Protein AF-A0A183I8D2-F1 (afdb_monomer)

Structure (mmCIF, N/CA/C/O backbone):
data_AF-A0A183I8D2-F1
#
_entry.id   AF-A0A183I8D2-F1
#
loop_
_atom_site.group_PDB
_atom_site.id
_atom_site.type_symbol
_atom_site.label_atom_id
_atom_site.label_alt_id
_atom_site.label_comp_id
_atom_site.label_asym_id
_atom_site.label_entity_id
_atom_site.label_seq_id
_atom_site.pdbx_PDB_ins_code
_atom_site.Cartn_x
_atom_site.Cartn_y
_atom_site.Cartn_z
_atom_site.occupancy
_atom_site.B_iso_or_equiv
_atom_site.auth_seq_id
_atom_site.auth_comp_id
_atom_site.auth_asym_id
_atom_site.auth_atom_id
_atom_site.pdbx_PDB_model_num
ATOM 1 N N . MET A 1 1 ? -4.693 17.001 -2.905 1.00 53.22 1 MET A N 1
ATOM 2 C CA . MET A 1 1 ? -6.084 17.507 -2.674 1.00 53.22 1 MET A CA 1
ATOM 3 C C . MET A 1 1 ? -7.129 16.380 -2.579 1.00 53.22 1 MET A C 1
ATOM 5 O O . MET A 1 1 ? -8.104 16.538 -1.856 1.00 53.22 1 MET A O 1
ATOM 9 N N . ILE A 1 2 ? -6.926 15.235 -3.248 1.00 56.00 2 ILE A N 1
ATOM 10 C CA . ILE A 1 2 ? -7.875 14.101 -3.302 1.00 56.00 2 ILE A CA 1
ATOM 11 C C . ILE A 1 2 ? -7.844 13.252 -2.015 1.00 56.00 2 ILE A C 1
ATOM 13 O O . ILE A 1 2 ? -8.888 13.008 -1.415 1.00 56.00 2 ILE A O 1
ATOM 17 N N . PHE A 1 3 ? -6.655 12.901 -1.514 1.00 51.91 3 PHE A N 1
ATOM 18 C CA . PHE A 1 3 ? -6.493 12.122 -0.278 1.00 51.91 3 PHE A CA 1
ATOM 19 C C . PHE A 1 3 ? -7.079 12.828 0.962 1.00 51.91 3 PHE A C 1
ATOM 21 O O . PHE A 1 3 ? -7.786 12.230 1.773 1.00 51.91 3 PHE A O 1
ATOM 28 N N . GLY A 1 4 ? -6.876 14.146 1.062 1.00 55.81 4 GLY A N 1
ATOM 29 C CA . GLY A 1 4 ? -7.450 14.965 2.134 1.00 55.81 4 GLY A CA 1
ATOM 30 C C . GLY A 1 4 ? -8.984 15.011 2.134 1.00 55.81 4 GLY A C 1
ATOM 31 O O . GLY A 1 4 ? -9.581 15.163 3.199 1.00 55.81 4 GLY A O 1
ATOM 32 N N . ASN A 1 5 ? -9.631 14.844 0.976 1.00 56.00 5 ASN A N 1
ATOM 33 C CA . ASN A 1 5 ? -11.090 14.767 0.883 1.00 56.00 5 ASN A CA 1
ATOM 34 C C . ASN A 1 5 ? -11.624 13.378 1.262 1.00 56.00 5 ASN A C 1
ATOM 36 O O . ASN A 1 5 ? -12.674 13.304 1.895 1.00 56.00 5 ASN A O 1
ATOM 40 N N . LEU A 1 6 ? -10.885 12.299 0.977 1.00 57.56 6 LEU A N 1
ATOM 41 C CA . LEU A 1 6 ? -11.252 10.947 1.416 1.00 57.56 6 LEU A CA 1
ATOM 42 C C . LEU A 1 6 ? -11.212 10.816 2.946 1.00 57.56 6 LEU A C 1
ATOM 44 O O . LEU A 1 6 ? -12.122 10.264 3.561 1.00 57.56 6 LEU A O 1
ATOM 48 N N . LEU A 1 7 ? -10.188 11.398 3.578 1.00 55.31 7 LEU A N 1
ATOM 49 C CA . LEU A 1 7 ? -10.059 11.416 5.038 1.00 55.31 7 LEU A CA 1
ATOM 50 C C . LEU A 1 7 ? -11.196 12.190 5.724 1.00 55.31 7 LEU A C 1
ATOM 52 O O . LEU A 1 7 ? -11.638 11.796 6.802 1.00 55.31 7 LEU A O 1
ATOM 56 N N . LYS A 1 8 ? -11.706 13.261 5.099 1.00 57.53 8 LYS A N 1
ATOM 57 C CA . LYS A 1 8 ? -12.863 14.026 5.601 1.00 57.53 8 LYS A CA 1
ATOM 58 C C . LYS A 1 8 ? -14.169 13.226 5.594 1.00 57.53 8 LYS A C 1
ATOM 60 O O . LYS A 1 8 ? -15.070 13.567 6.349 1.00 57.53 8 LYS A O 1
ATOM 65 N N . GLN A 1 9 ? -14.280 12.189 4.763 1.00 59.53 9 GLN A N 1
ATOM 66 C CA . GLN A 1 9 ? -15.504 11.395 4.628 1.00 59.53 9 GLN A CA 1
ATOM 67 C C . GLN A 1 9 ? -15.693 10.385 5.776 1.00 5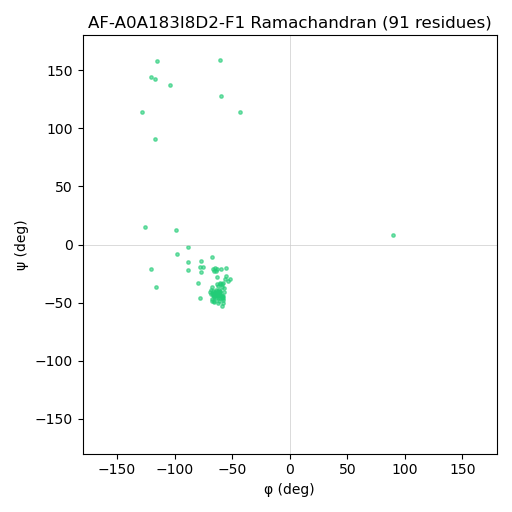9.53 9 GLN A C 1
ATOM 69 O O . GLN A 1 9 ? -16.815 9.949 6.015 1.00 59.53 9 GLN A O 1
ATOM 74 N N . PHE A 1 10 ? -14.619 10.057 6.509 1.00 53.25 10 PHE A N 1
ATOM 75 C CA . PHE A 1 10 ? -14.634 9.078 7.607 1.00 53.25 10 PHE A CA 1
ATOM 76 C C . PHE A 1 10 ? -14.203 9.637 8.968 1.00 53.25 10 PHE A C 1
ATOM 78 O O . PHE A 1 10 ? -14.563 9.055 9.988 1.00 53.25 10 PHE A O 1
ATOM 85 N N . PHE A 1 11 ? -13.462 10.751 9.005 1.00 57.94 11 PHE A N 1
ATOM 86 C CA . PHE A 1 11 ? -12.906 11.314 10.240 1.00 57.94 11 PHE A CA 1
ATOM 87 C C . PHE A 1 11 ? -13.245 12.803 10.383 1.00 57.94 11 PHE A C 1
ATOM 89 O O . PHE A 1 11 ? -12.784 13.656 9.614 1.00 57.94 11 PHE A O 1
ATOM 96 N N . PHE A 1 12 ? -14.051 13.114 11.402 1.00 57.97 12 PHE A N 1
ATOM 97 C CA . PHE A 1 12 ? -14.578 14.458 11.660 1.00 57.97 12 PHE A CA 1
ATOM 98 C C . PHE A 1 12 ? -13.534 15.394 12.295 1.00 57.97 12 PHE A C 1
ATOM 100 O O . PHE A 1 12 ? -13.614 16.610 12.113 1.00 57.97 12 PHE A O 1
ATOM 107 N N . LEU A 1 13 ? -12.509 14.856 12.967 1.00 68.25 13 LEU A N 1
ATOM 108 C CA . LEU A 1 13 ? -11.484 15.637 13.668 1.00 68.25 13 LEU A CA 1
ATOM 109 C C . LEU A 1 13 ? -10.154 15.676 12.899 1.00 68.25 13 LEU A C 1
ATOM 111 O O . LEU A 1 13 ? -9.673 14.677 12.370 1.00 68.25 13 LEU A O 1
ATOM 115 N N . GLU A 1 14 ? -9.526 16.852 12.845 1.00 73.50 14 GLU A N 1
ATOM 116 C CA . GLU A 1 14 ? -8.238 17.065 12.163 1.00 73.50 14 GLU A CA 1
ATOM 117 C C . GLU A 1 14 ? -7.098 16.225 12.737 1.00 73.50 14 GLU A C 1
ATOM 119 O O . GLU A 1 14 ? -6.246 15.726 11.997 1.00 73.50 14 GLU A O 1
ATOM 124 N N . GLN A 1 15 ? -7.134 16.007 14.047 1.00 76.88 15 GLN A N 1
ATOM 125 C CA . GLN A 1 15 ? -6.177 15.169 14.745 1.00 76.88 15 GLN A CA 1
ATOM 126 C C . GLN A 1 15 ? -6.260 13.706 14.286 1.00 76.88 15 GLN A C 1
ATOM 128 O O . GLN A 1 15 ? -5.238 13.126 13.931 1.00 76.88 15 GLN A O 1
ATOM 133 N N . GLU A 1 16 ? -7.464 13.139 14.174 1.00 73.31 16 GLU A N 1
ATOM 134 C CA . GLU A 1 16 ? -7.659 11.759 13.706 1.00 73.31 16 GLU A CA 1
ATOM 135 C C . GLU A 1 16 ? -7.199 11.577 12.254 1.00 73.31 16 GLU A C 1
ATOM 137 O O . GLU A 1 16 ? -6.559 10.579 11.917 1.00 73.31 16 GLU A O 1
ATOM 142 N N . ARG A 1 17 ? -7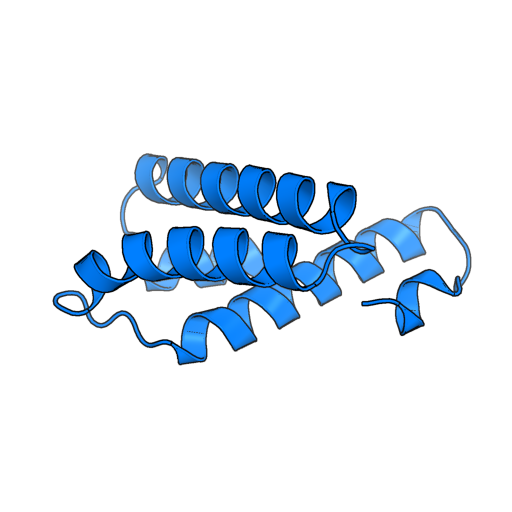.453 12.574 11.394 1.00 74.25 17 ARG A N 1
ATOM 143 C CA . ARG A 1 17 ? -6.950 12.574 10.010 1.00 74.25 17 ARG A CA 1
ATOM 144 C C . ARG A 1 17 ? -5.424 12.581 9.963 1.00 74.25 17 ARG A C 1
ATOM 146 O O . ARG A 1 17 ? -4.834 11.872 9.151 1.00 74.25 17 ARG A O 1
ATOM 153 N N . THR A 1 18 ? -4.791 13.364 10.833 1.00 82.44 18 THR A N 1
ATOM 154 C CA . THR A 1 18 ? -3.328 13.474 10.921 1.00 82.44 18 THR A CA 1
ATOM 155 C C . THR A 1 18 ? -2.708 12.179 11.440 1.00 82.44 18 THR A C 1
ATOM 157 O O . THR A 1 18 ? -1.718 11.694 10.891 1.00 82.44 18 THR A O 1
ATOM 160 N N . GLU A 1 19 ? -3.311 11.574 12.461 1.00 84.31 19 GLU A N 1
ATOM 161 C CA . GLU A 1 19 ? -2.897 10.277 12.997 1.00 84.31 19 GLU A CA 1
ATOM 162 C C . GLU A 1 19 ? -3.022 9.168 11.951 1.00 84.31 19 GLU A C 1
ATOM 164 O O . GLU A 1 19 ? -2.085 8.383 11.774 1.00 84.31 19 GLU A O 1
ATOM 169 N N . LEU A 1 20 ? -4.129 9.131 11.206 1.00 82.31 20 LEU A N 1
ATOM 170 C CA . LEU A 1 20 ? -4.331 8.154 10.142 1.00 82.31 20 LEU A CA 1
ATOM 171 C C . LEU A 1 20 ? -3.345 8.354 8.983 1.00 82.31 20 LEU A C 1
ATOM 173 O O . LEU A 1 20 ? -2.741 7.385 8.523 1.00 82.31 20 LEU A O 1
ATOM 177 N N . ALA A 1 21 ? -3.119 9.597 8.552 1.00 84.62 21 ALA A N 1
ATOM 178 C CA . ALA A 1 21 ? -2.133 9.912 7.520 1.00 84.62 21 ALA A CA 1
ATOM 179 C C . ALA A 1 21 ? -0.713 9.496 7.945 1.00 84.62 21 ALA A C 1
ATOM 181 O O . ALA A 1 21 ? 0.020 8.881 7.168 1.00 84.62 21 ALA A O 1
ATOM 182 N N . ASN A 1 22 ? -0.335 9.750 9.202 1.00 89.94 22 ASN A N 1
ATOM 183 C CA . ASN A 1 22 ? 0.943 9.301 9.753 1.00 89.94 22 ASN A CA 1
ATOM 184 C C . ASN A 1 22 ? 1.035 7.772 9.822 1.00 89.94 22 ASN A C 1
ATOM 186 O O . ASN A 1 22 ? 2.061 7.198 9.450 1.00 89.94 22 ASN A O 1
ATOM 190 N N . ALA A 1 23 ? -0.034 7.097 10.250 1.00 90.50 23 ALA A N 1
ATOM 191 C CA . ALA A 1 23 ? -0.087 5.641 10.294 1.00 90.50 23 ALA A CA 1
ATOM 192 C C . ALA A 1 23 ? 0.061 5.021 8.897 1.00 90.50 23 ALA A C 1
ATOM 194 O O . ALA A 1 23 ? 0.782 4.030 8.755 1.00 90.50 23 ALA A O 1
ATOM 195 N N . LEU A 1 24 ? -0.579 5.611 7.883 1.00 91.06 24 LEU A N 1
ATOM 196 C CA . LEU A 1 24 ? -0.463 5.201 6.485 1.00 91.06 24 LEU A CA 1
ATOM 197 C C . LEU A 1 24 ? 0.955 5.435 5.951 1.00 91.06 24 LEU A C 1
ATOM 199 O O . LEU A 1 24 ? 1.544 4.532 5.366 1.00 91.06 24 LEU A O 1
ATOM 203 N N . ARG A 1 25 ? 1.552 6.600 6.226 1.00 91.50 25 ARG A N 1
ATOM 204 C CA . ARG A 1 25 ? 2.937 6.907 5.834 1.00 91.50 25 ARG A CA 1
ATOM 205 C C . ARG A 1 25 ? 3.935 5.908 6.418 1.00 91.50 25 ARG A C 1
ATOM 207 O O . ARG A 1 25 ? 4.834 5.456 5.714 1.00 91.50 25 ARG A O 1
ATOM 214 N N . ILE A 1 26 ? 3.801 5.578 7.703 1.00 94.94 26 ILE A N 1
ATOM 215 C CA . ILE A 1 26 ? 4.658 4.586 8.369 1.00 94.94 26 ILE A CA 1
ATOM 216 C C . ILE A 1 26 ? 4.465 3.206 7.734 1.00 94.94 26 ILE A C 1
ATOM 218 O O . ILE A 1 26 ? 5.445 2.512 7.477 1.00 94.94 26 ILE A O 1
ATOM 222 N N . TYR A 1 27 ? 3.219 2.820 7.457 1.00 95.00 27 TYR A N 1
ATOM 223 C CA . TYR A 1 27 ? 2.909 1.562 6.783 1.00 95.00 27 TYR A CA 1
ATOM 224 C C . TYR A 1 27 ? 3.572 1.464 5.405 1.00 95.00 27 TYR A C 1
ATOM 226 O O . TYR A 1 27 ? 4.324 0.521 5.177 1.00 95.00 27 TYR A O 1
ATOM 234 N N . LEU A 1 28 ? 3.373 2.463 4.540 1.00 94.31 28 LEU A N 1
ATOM 235 C CA . LEU A 1 28 ? 3.942 2.482 3.190 1.00 94.31 28 LEU A CA 1
ATOM 236 C C . LEU A 1 28 ? 5.472 2.403 3.221 1.00 94.31 28 LEU A C 1
ATOM 238 O O . LEU A 1 28 ? 6.054 1.590 2.513 1.00 94.31 28 LEU A O 1
ATOM 242 N N . LYS A 1 29 ? 6.132 3.162 4.107 1.00 94.75 29 LYS A N 1
ATOM 243 C CA . LYS A 1 29 ? 7.592 3.073 4.293 1.00 94.75 29 LYS A CA 1
ATOM 244 C C . LYS A 1 29 ? 8.048 1.670 4.693 1.00 94.75 29 LYS A C 1
ATOM 246 O O . LYS A 1 29 ? 9.038 1.173 4.167 1.00 94.75 29 LYS A O 1
ATOM 251 N N . ASN A 1 30 ? 7.337 1.035 5.622 1.00 95.56 30 ASN A N 1
ATOM 252 C CA . ASN A 1 30 ? 7.685 -0.306 6.084 1.00 95.56 30 ASN A CA 1
ATOM 253 C C . ASN A 1 30 ? 7.492 -1.363 4.991 1.00 95.56 30 ASN A C 1
ATOM 255 O O . ASN A 1 30 ? 8.298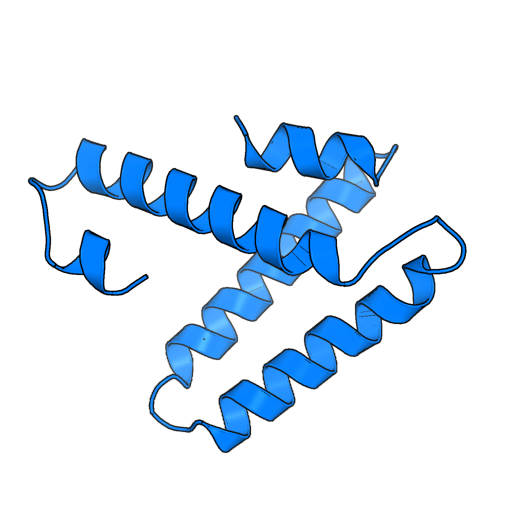 -2.283 4.918 1.00 95.56 30 ASN A O 1
ATOM 259 N N . VAL A 1 31 ? 6.455 -1.233 4.157 1.00 95.62 31 VAL A N 1
ATOM 260 C CA . VAL A 1 31 ? 6.227 -2.125 3.010 1.00 95.62 31 VAL A CA 1
ATOM 261 C C . VAL A 1 31 ? 7.310 -1.937 1.953 1.00 95.62 31 VAL A C 1
ATOM 263 O O . VAL A 1 31 ? 7.919 -2.920 1.547 1.00 95.62 31 VAL A O 1
ATOM 266 N N 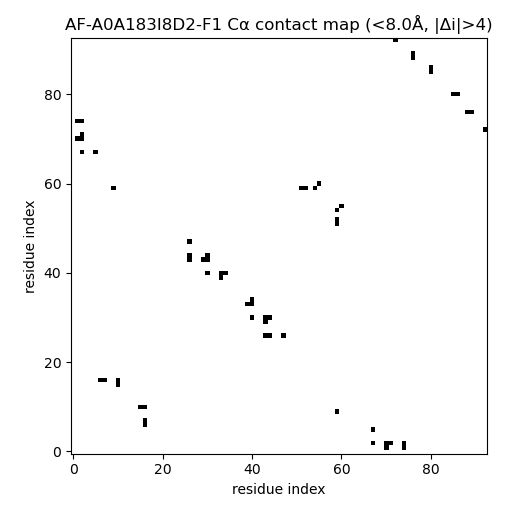. VAL A 1 32 ? 7.608 -0.691 1.565 1.00 93.50 32 VAL A N 1
ATOM 267 C CA . VAL A 1 32 ? 8.639 -0.379 0.559 1.00 93.50 32 VAL A CA 1
ATOM 268 C C . VAL A 1 32 ? 10.006 -0.939 0.965 1.00 93.50 32 VAL A C 1
ATOM 270 O O . VAL A 1 32 ? 10.698 -1.540 0.149 1.00 93.50 32 VAL A O 1
ATOM 273 N N . ASN A 1 33 ? 10.366 -0.834 2.247 1.00 95.25 33 ASN A N 1
ATOM 274 C CA . ASN A 1 33 ? 11.621 -1.379 2.771 1.00 95.25 33 ASN A CA 1
ATOM 275 C C . ASN A 1 33 ? 11.691 -2.916 2.769 1.00 95.25 33 ASN A C 1
ATOM 277 O O . ASN A 1 33 ? 12.755 -3.465 3.037 1.00 95.25 33 ASN A O 1
ATOM 281 N N . GLN A 1 34 ? 10.574 -3.604 2.525 1.00 95.44 34 GLN A N 1
ATOM 282 C CA . GLN A 1 34 ? 10.452 -5.058 2.624 1.00 95.44 34 GLN A CA 1
ATOM 283 C C . GLN A 1 34 ? 9.901 -5.694 1.340 1.00 95.44 34 GLN A C 1
ATOM 285 O O . GLN A 1 34 ? 9.511 -6.854 1.372 1.00 95.44 34 GLN A 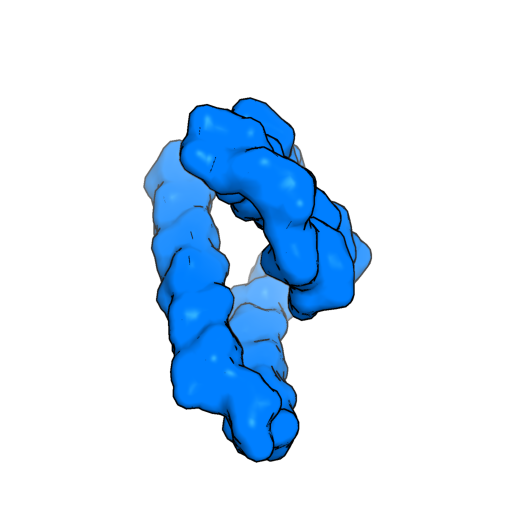O 1
ATOM 290 N N . LEU A 1 35 ? 9.881 -4.982 0.204 1.00 93.19 35 LEU A N 1
ATOM 291 C CA . LEU A 1 35 ? 9.277 -5.465 -1.053 1.00 93.19 35 LEU A CA 1
ATOM 292 C C . LEU A 1 35 ? 9.829 -6.814 -1.542 1.00 93.19 35 LEU A C 1
ATOM 294 O O . LEU A 1 35 ? 9.117 -7.556 -2.210 1.00 93.19 35 LEU A O 1
ATOM 298 N N . ALA A 1 36 ? 11.076 -7.144 -1.196 1.00 94.88 36 ALA A N 1
ATOM 299 C CA . ALA A 1 36 ? 11.700 -8.419 -1.544 1.00 94.88 36 ALA A CA 1
ATOM 300 C C . ALA A 1 36 ? 11.233 -9.605 -0.671 1.00 94.88 36 ALA A C 1
ATOM 302 O O . ALA A 1 36 ? 11.477 -10.755 -1.029 1.00 94.88 36 ALA A O 1
ATOM 303 N N . ASP A 1 37 ? 10.567 -9.350 0.459 1.00 95.81 37 ASP A N 1
ATOM 304 C CA . ASP A 1 37 ? 10.046 -10.363 1.379 1.00 95.81 37 ASP A CA 1
ATOM 305 C C . ASP A 1 37 ? 8.514 -10.274 1.462 1.00 95.81 37 ASP A C 1
ATOM 307 O O . ASP A 1 37 ? 7.932 -9.577 2.302 1.00 95.81 37 ASP A O 1
ATOM 311 N N . GLY A 1 38 ? 7.852 -11.037 0.590 1.00 94.56 38 GLY A N 1
ATOM 312 C CA . GLY A 1 38 ? 6.392 -11.093 0.521 1.00 94.56 38 GLY A CA 1
ATOM 313 C C . GLY A 1 38 ? 5.722 -11.530 1.831 1.00 94.56 38 GLY A C 1
ATOM 314 O O . GLY A 1 38 ? 4.657 -11.013 2.168 1.00 94.56 38 GLY A O 1
ATOM 315 N N . ALA A 1 39 ? 6.350 -12.413 2.617 1.00 96.44 39 ALA A N 1
ATOM 316 C CA . ALA A 1 39 ? 5.792 -12.862 3.894 1.00 96.44 39 ALA A CA 1
ATOM 317 C C . ALA A 1 39 ? 5.813 -11.731 4.934 1.00 96.44 39 ALA A C 1
ATOM 319 O O . ALA A 1 39 ? 4.840 -11.516 5.667 1.00 96.44 39 ALA A O 1
ATOM 320 N N . THR A 1 40 ? 6.896 -10.951 4.966 1.00 95.69 40 THR A N 1
ATOM 321 C CA . THR A 1 40 ? 6.971 -9.761 5.817 1.00 95.69 40 THR A CA 1
ATOM 322 C C . THR A 1 40 ? 5.986 -8.683 5.368 1.00 95.69 40 THR A C 1
ATOM 324 O O . THR A 1 40 ? 5.298 -8.113 6.223 1.00 95.69 40 THR A O 1
ATOM 327 N N . VAL A 1 41 ? 5.846 -8.437 4.060 1.00 96.00 41 VAL A N 1
ATOM 328 C CA . VAL A 1 41 ? 4.848 -7.497 3.514 1.00 96.00 41 VAL A CA 1
ATOM 329 C C . VAL A 1 41 ? 3.431 -7.901 3.917 1.00 96.00 41 VAL A C 1
ATOM 331 O O . VAL A 1 41 ? 2.675 -7.060 4.415 1.00 96.00 41 VAL A O 1
ATOM 334 N N . GLN A 1 42 ? 3.079 -9.183 3.788 1.00 96.19 42 GLN A N 1
ATOM 335 C CA . GLN A 1 42 ? 1.776 -9.697 4.207 1.00 96.19 42 GLN A CA 1
ATOM 336 C C . GLN A 1 42 ? 1.530 -9.436 5.699 1.00 96.19 42 GLN A C 1
ATOM 338 O O . GLN A 1 42 ? 0.523 -8.829 6.064 1.00 96.19 42 GLN A O 1
ATOM 343 N N . ARG A 1 43 ? 2.480 -9.795 6.568 1.00 97.00 43 ARG A N 1
ATOM 344 C CA . ARG A 1 43 ? 2.356 -9.600 8.023 1.00 97.00 43 ARG A CA 1
ATOM 345 C C . ARG A 1 43 ? 2.201 -8.125 8.414 1.00 97.00 43 ARG A C 1
ATOM 347 O O . ARG A 1 43 ? 1.437 -7.792 9.324 1.00 97.00 43 ARG A O 1
ATOM 354 N N . ILE A 1 44 ? 2.934 -7.224 7.755 1.00 96.69 44 ILE A N 1
ATOM 355 C CA . ILE A 1 44 ? 2.817 -5.772 7.972 1.00 96.69 44 ILE A CA 1
ATOM 356 C C . ILE A 1 44 ? 1.421 -5.284 7.556 1.00 96.69 44 ILE A C 1
ATOM 358 O O . ILE A 1 44 ? 0.801 -4.509 8.293 1.00 96.69 44 ILE A O 1
ATOM 362 N N . SER A 1 45 ? 0.915 -5.774 6.423 1.00 95.06 45 SER A N 1
ATOM 363 C CA . SER A 1 45 ? -0.403 -5.436 5.871 1.00 95.06 45 SER A CA 1
ATOM 364 C C . SER A 1 45 ? -1.546 -5.930 6.754 1.00 95.06 45 SER A C 1
ATOM 366 O O . SER A 1 45 ? -2.447 -5.158 7.083 1.00 95.06 45 SER A O 1
ATOM 368 N N . GLU A 1 46 ? -1.474 -7.168 7.245 1.00 95.31 46 GLU A N 1
ATOM 369 C CA . GLU A 1 46 ? -2.447 -7.733 8.186 1.00 95.31 46 GLU A CA 1
ATOM 370 C C . GLU A 1 46 ? -2.502 -6.926 9.487 1.00 95.31 46 GLU A C 1
ATOM 372 O O . GLU A 1 46 ? -3.580 -6.538 9.941 1.00 95.31 46 GLU A O 1
ATOM 377 N N . LYS A 1 47 ? -1.339 -6.583 10.059 1.00 94.56 47 LYS A N 1
ATOM 378 C CA . LYS A 1 47 ? -1.267 -5.740 11.262 1.00 94.56 47 LYS A CA 1
ATOM 379 C C . LYS A 1 47 ? -1.861 -4.350 11.018 1.00 94.56 47 LYS A C 1
ATOM 381 O O . LYS A 1 47 ? -2.524 -3.801 11.900 1.00 94.56 47 LYS A O 1
ATOM 386 N N . PHE A 1 48 ? -1.623 -3.762 9.845 1.00 93.00 48 PHE A N 1
ATOM 387 C CA . PHE A 1 48 ? -2.198 -2.471 9.475 1.00 93.00 48 PHE A CA 1
ATOM 388 C C . PHE A 1 48 ? -3.725 -2.552 9.344 1.00 93.00 48 PHE A C 1
ATOM 390 O O . PHE A 1 48 ? -4.431 -1.756 9.971 1.00 93.00 48 PHE A O 1
ATOM 397 N N . GLY A 1 49 ? -4.231 -3.542 8.606 1.00 91.31 49 GLY A N 1
ATOM 398 C CA . GLY A 1 49 ? -5.659 -3.775 8.394 1.00 91.31 49 GLY A CA 1
ATOM 399 C C . GLY A 1 49 ? -6.413 -4.098 9.686 1.00 91.31 49 GLY A C 1
ATOM 400 O O . GLY A 1 49 ? -7.479 -3.532 9.929 1.00 91.31 49 GLY A O 1
ATOM 401 N N . ALA A 1 50 ? -5.831 -4.908 10.577 1.00 91.62 50 ALA A N 1
ATOM 402 C CA . ALA A 1 50 ? -6.428 -5.262 11.867 1.00 91.62 50 ALA A CA 1
ATOM 403 C C . ALA A 1 50 ? -6.755 -4.027 12.726 1.00 91.62 50 ALA A C 1
ATOM 405 O O . ALA A 1 50 ? -7.817 -3.964 13.346 1.00 91.62 50 ALA A O 1
ATOM 406 N N . ARG A 1 51 ? -5.902 -2.992 12.702 1.00 88.00 51 ARG A N 1
ATOM 407 C CA . ARG A 1 51 ? -6.163 -1.726 13.417 1.00 88.00 51 ARG A CA 1
ATOM 408 C C . ARG A 1 51 ? -7.387 -0.974 12.898 1.00 88.00 51 ARG A C 1
ATOM 410 O O . ARG A 1 51 ? -7.949 -0.182 13.646 1.00 88.00 51 ARG A O 1
ATOM 417 N N . HIS A 1 52 ? -7.800 -1.215 11.655 1.00 85.94 52 HIS A N 1
ATOM 418 C CA . HIS A 1 52 ? -8.955 -0.555 11.050 1.00 85.94 52 HIS A CA 1
ATOM 419 C C . HIS A 1 52 ? -10.273 -1.291 11.311 1.00 85.94 52 HIS A C 1
ATOM 421 O O . HIS A 1 52 ? -11.340 -0.699 11.177 1.00 85.94 52 HIS A O 1
ATOM 427 N N . VAL A 1 53 ? -10.224 -2.552 11.761 1.00 87.00 53 VAL A N 1
ATOM 428 C CA . VAL A 1 53 ? -11.426 -3.341 12.089 1.00 87.00 53 VAL A CA 1
ATOM 429 C C . VAL A 1 53 ? -12.273 -2.657 13.165 1.00 87.00 53 VAL A C 1
ATOM 431 O O . VAL A 1 53 ? -13.499 -2.690 13.081 1.00 87.00 53 VAL A O 1
ATOM 434 N N . ARG A 1 54 ? -11.643 -1.956 14.118 1.00 81.50 54 ARG A N 1
ATOM 435 C CA . ARG A 1 54 ? -12.345 -1.178 15.157 1.00 81.50 54 ARG A CA 1
ATOM 436 C C . ARG A 1 54 ? -13.254 -0.080 14.599 1.00 81.50 54 ARG A C 1
ATOM 438 O O . ARG A 1 54 ? -14.160 0.356 15.294 1.00 81.50 54 ARG A O 1
ATOM 445 N N . TYR A 1 55 ? -13.028 0.356 13.358 1.00 79.62 55 TYR A N 1
ATOM 446 C CA . TYR A 1 55 ? -13.839 1.383 12.712 1.00 79.62 55 TYR A CA 1
ATOM 447 C C . TYR A 1 55 ? -15.058 0.818 11.971 1.00 79.62 55 TYR A C 1
ATOM 449 O O . TYR A 1 55 ? -15.859 1.586 11.444 1.00 79.62 55 TYR A O 1
ATOM 457 N N . ARG A 1 56 ? -15.250 -0.513 11.937 1.00 80.00 56 ARG A N 1
ATOM 458 C CA . ARG A 1 56 ? -16.418 -1.131 11.282 1.00 80.00 56 ARG A CA 1
ATOM 459 C C . ARG A 1 56 ? -17.743 -0.656 11.874 1.00 80.00 56 ARG A C 1
ATOM 461 O O . ARG A 1 56 ? -18.692 -0.448 11.129 1.00 80.00 56 ARG A O 1
ATOM 468 N N . THR A 1 57 ? -17.800 -0.433 13.187 1.00 79.19 57 THR A N 1
ATOM 469 C CA . THR A 1 57 ? -18.986 0.115 13.873 1.00 79.19 57 THR A CA 1
ATOM 470 C C . THR A 1 57 ? -19.309 1.547 13.446 1.00 79.19 57 THR A C 1
ATOM 472 O O . THR A 1 57 ? -20.445 1.980 13.587 1.00 79.19 57 THR A O 1
ATOM 475 N N . PHE A 1 58 ? -18.329 2.257 12.882 1.00 77.69 58 PHE A N 1
ATOM 476 C CA . PHE A 1 58 ? -18.465 3.595 12.307 1.00 77.69 58 PHE A CA 1
ATOM 477 C C . PHE A 1 58 ? -18.613 3.562 10.774 1.00 77.69 58 PHE A C 1
ATOM 479 O O . PHE A 1 58 ? -18.502 4.591 10.117 1.00 77.69 58 PHE A O 1
ATOM 486 N N . GLY A 1 59 ? -18.851 2.382 10.187 1.00 79.81 59 GLY A N 1
ATOM 487 C CA . GLY A 1 59 ? -19.086 2.216 8.752 1.00 79.81 59 GLY A CA 1
ATOM 488 C C . GLY A 1 59 ? -17.835 1.971 7.904 1.00 79.81 59 GLY A C 1
ATOM 489 O O . GLY A 1 59 ? -17.947 1.948 6.680 1.00 79.81 59 GLY A O 1
ATOM 490 N N . PHE A 1 60 ? -16.657 1.753 8.507 1.00 82.25 60 PHE A N 1
ATOM 491 C CA . PHE A 1 60 ? -15.446 1.413 7.751 1.00 82.25 60 PHE A CA 1
ATOM 492 C C . PHE A 1 60 ? -15.619 0.112 6.952 1.00 82.25 60 PHE A C 1
ATOM 494 O O . PHE A 1 60 ? -15.963 -0.936 7.507 1.00 82.25 60 PHE A O 1
ATOM 501 N N . ARG A 1 61 ? -15.321 0.172 5.651 1.00 85.06 61 ARG A N 1
ATOM 502 C CA . ARG A 1 61 ? -15.391 -0.940 4.699 1.00 85.06 61 ARG A CA 1
ATOM 503 C C . ARG A 1 61 ? -13.995 -1.236 4.142 1.00 85.06 61 ARG A C 1
ATOM 505 O O . ARG A 1 61 ? -13.261 -0.289 3.869 1.00 85.06 61 ARG A O 1
ATOM 512 N N . PRO A 1 62 ? -13.628 -2.513 3.921 1.00 85.00 62 PRO A N 1
ATOM 513 C CA . PRO A 1 62 ? -12.362 -2.865 3.273 1.00 85.00 62 PRO A CA 1
ATOM 514 C C . PRO A 1 62 ? -12.152 -2.173 1.919 1.00 85.00 62 PRO A C 1
ATOM 516 O O . PRO A 1 62 ? -11.02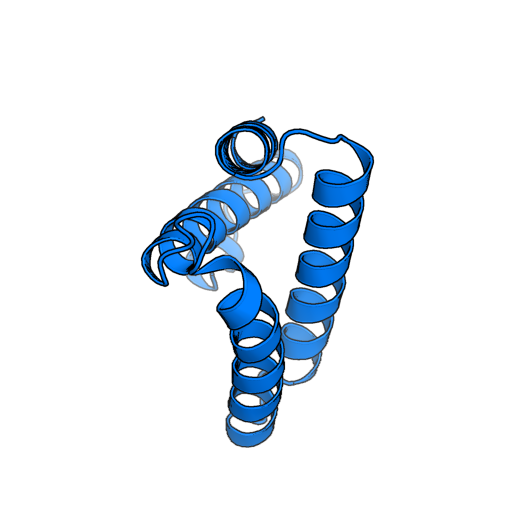2 -1.825 1.594 1.00 85.00 62 PRO A O 1
ATOM 519 N N . ASP A 1 63 ? -13.239 -1.901 1.188 1.00 87.44 63 ASP A N 1
ATOM 520 C CA . ASP A 1 63 ? -13.246 -1.167 -0.087 1.00 87.44 63 ASP A CA 1
ATOM 521 C C . ASP A 1 63 ? -12.516 0.189 0.001 1.00 87.44 63 ASP A C 1
ATOM 523 O O . ASP A 1 63 ? -11.901 0.632 -0.966 1.00 87.44 63 ASP A O 1
ATOM 527 N N . PHE A 1 64 ? -12.500 0.833 1.177 1.00 84.81 64 PHE A N 1
ATOM 528 C CA . PHE A 1 64 ? -11.801 2.107 1.369 1.00 84.81 64 PHE A CA 1
ATOM 529 C C . PHE A 1 64 ? -10.285 1.991 1.255 1.00 84.81 64 PHE A C 1
ATOM 531 O O . PHE A 1 64 ? -9.635 2.997 0.974 1.00 84.81 64 PHE A O 1
ATOM 538 N N . PHE A 1 65 ? -9.705 0.800 1.429 1.00 87.56 65 PHE A N 1
ATOM 539 C CA . PHE A 1 65 ? -8.282 0.606 1.169 1.00 87.56 65 PHE A CA 1
ATOM 540 C C . PHE A 1 65 ? -7.957 0.723 -0.317 1.00 87.56 65 PHE A C 1
ATOM 542 O O . PHE A 1 65 ? -6.959 1.358 -0.638 1.00 87.56 65 PHE A O 1
ATOM 549 N N . ALA A 1 66 ? -8.808 0.196 -1.204 1.00 87.69 66 ALA A N 1
ATOM 550 C CA . ALA A 1 66 ? -8.620 0.338 -2.647 1.00 87.69 66 ALA A CA 1
ATOM 551 C C . ALA A 1 66 ? -8.687 1.816 -3.052 1.00 87.69 66 ALA A C 1
ATOM 553 O O . ALA A 1 66 ? -7.740 2.344 -3.623 1.00 87.69 66 ALA A O 1
ATOM 554 N N . THR A 1 67 ? -9.727 2.535 -2.615 1.00 86.94 67 THR A N 1
ATOM 555 C CA . THR A 1 67 ? -9.852 3.973 -2.905 1.00 86.94 67 THR A CA 1
ATOM 556 C C . THR A 1 67 ? -8.709 4.801 -2.305 1.00 86.94 67 THR A C 1
ATOM 558 O O . THR A 1 67 ? -8.261 5.782 -2.896 1.00 86.94 67 THR A O 1
ATOM 561 N N . THR A 1 68 ? -8.219 4.419 -1.122 1.00 87.19 68 THR A N 1
ATOM 562 C CA . THR A 1 68 ? -7.055 5.067 -0.501 1.00 87.19 68 THR A CA 1
ATOM 563 C C . THR A 1 68 ? -5.784 4.814 -1.309 1.00 87.19 68 THR A C 1
ATOM 565 O O . THR A 1 68 ?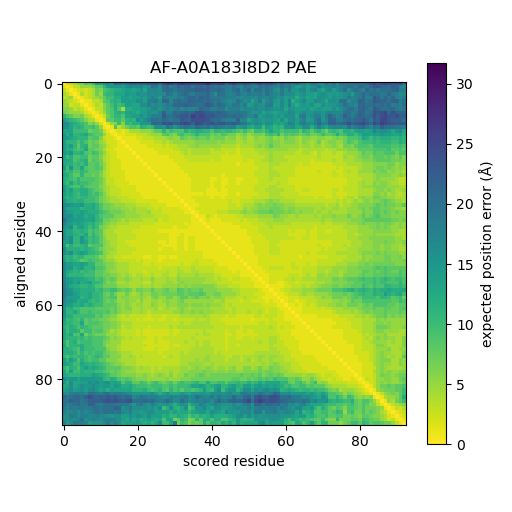 -5.019 5.752 -1.520 1.00 87.19 68 THR A O 1
ATOM 568 N N . ALA A 1 69 ? -5.567 3.581 -1.774 1.00 87.88 69 ALA A N 1
ATOM 569 C CA . ALA A 1 69 ? -4.429 3.231 -2.615 1.00 87.88 69 ALA A CA 1
ATOM 570 C C . ALA A 1 69 ? -4.453 4.020 -3.930 1.00 87.88 69 ALA A C 1
ATOM 572 O O . ALA 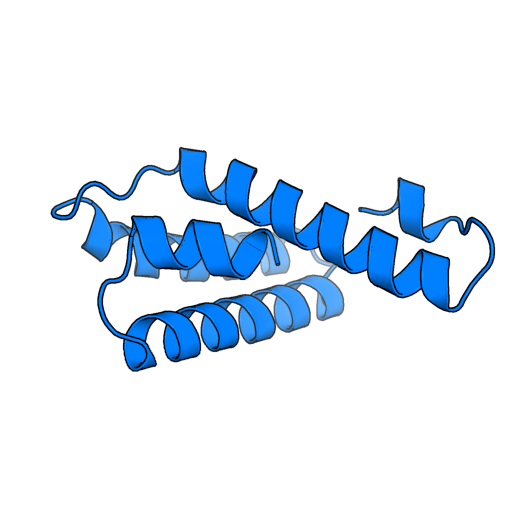A 1 69 ? -3.470 4.688 -4.232 1.00 87.88 69 ALA A O 1
ATOM 573 N N . ASP A 1 70 ? -5.592 4.070 -4.626 1.00 87.44 70 ASP A N 1
ATOM 574 C CA . ASP A 1 70 ? -5.744 4.832 -5.874 1.00 87.44 70 ASP A CA 1
ATOM 575 C C . ASP A 1 70 ? -5.423 6.321 -5.685 1.00 87.44 70 ASP A C 1
ATOM 577 O O . ASP A 1 70 ? -4.715 6.932 -6.492 1.00 87.44 70 ASP A O 1
ATOM 581 N N . ALA A 1 71 ? -5.919 6.917 -4.595 1.00 86.81 71 ALA A N 1
ATOM 582 C CA . ALA A 1 71 ? -5.663 8.317 -4.275 1.00 86.81 71 ALA A CA 1
ATOM 583 C C . ALA A 1 71 ? -4.176 8.577 -3.977 1.00 86.81 71 ALA A C 1
ATOM 585 O O . ALA A 1 71 ? -3.639 9.589 -4.432 1.00 86.81 71 ALA A O 1
ATOM 586 N N . VAL A 1 72 ? -3.517 7.673 -3.241 1.00 87.56 72 VAL A N 1
ATOM 587 C CA . VAL A 1 72 ? -2.079 7.756 -2.940 1.00 87.56 72 VAL A CA 1
ATOM 588 C C . VAL A 1 72 ? -1.252 7.594 -4.210 1.00 87.56 72 VAL A C 1
ATOM 590 O O . VAL A 1 72 ? -0.396 8.434 -4.466 1.00 87.56 72 VAL A O 1
ATOM 593 N N . THR A 1 73 ? -1.533 6.577 -5.027 1.00 87.56 73 THR A N 1
ATOM 594 C CA . THR A 1 73 ? -0.841 6.339 -6.300 1.00 87.56 73 THR A CA 1
ATOM 595 C C . THR A 1 73 ? -0.969 7.547 -7.215 1.00 87.56 73 THR A C 1
ATOM 597 O O . THR A 1 73 ? 0.035 8.055 -7.707 1.00 87.56 73 THR A O 1
ATOM 600 N N . THR A 1 74 ? -2.185 8.078 -7.372 1.00 86.81 74 THR A N 1
ATOM 601 C CA . THR A 1 74 ? -2.428 9.282 -8.177 1.00 86.81 74 THR A CA 1
ATOM 602 C C . THR A 1 74 ? -1.603 10.466 -7.673 1.00 86.81 74 THR A C 1
ATOM 604 O O . THR A 1 74 ? -0.971 11.163 -8.462 1.00 86.81 74 THR A O 1
ATOM 607 N N . GLU A 1 75 ? -1.580 10.709 -6.361 1.00 85.31 75 GLU A N 1
ATOM 608 C CA . GLU A 1 75 ? -0.818 11.817 -5.780 1.00 85.31 75 GLU A CA 1
ATOM 609 C C . GLU A 1 75 ? 0.697 11.620 -5.936 1.00 85.31 75 GLU A C 1
ATOM 611 O O . GLU A 1 75 ? 1.388 12.559 -6.322 1.00 85.31 75 GLU A O 1
ATOM 616 N N . CYS A 1 76 ? 1.212 10.406 -5.726 1.00 84.56 76 CYS A N 1
ATOM 617 C CA . CYS A 1 76 ? 2.620 10.075 -5.946 1.00 84.56 76 CYS A CA 1
ATOM 618 C C . CYS A 1 76 ? 3.036 10.260 -7.409 1.00 84.56 76 CYS A C 1
ATOM 620 O O . CYS A 1 76 ? 4.076 10.860 -7.665 1.00 84.56 76 CYS A O 1
ATOM 622 N N . VAL A 1 77 ? 2.210 9.814 -8.355 1.00 84.56 77 VAL A N 1
ATOM 623 C CA . VAL A 1 77 ? 2.440 9.997 -9.793 1.00 84.56 77 VAL A CA 1
ATOM 624 C C . VAL A 1 77 ? 2.458 11.476 -10.172 1.00 84.56 77 VAL A C 1
ATOM 626 O O . VAL A 1 77 ? 3.350 11.912 -10.893 1.00 84.56 77 VAL A O 1
ATOM 629 N N . LEU A 1 78 ? 1.501 12.267 -9.679 1.00 84.75 78 LEU A N 1
ATOM 630 C CA . LEU A 1 78 ? 1.450 13.706 -9.957 1.00 84.75 78 LEU A CA 1
ATOM 631 C C . LEU A 1 78 ? 2.672 14.441 -9.395 1.00 84.75 78 LEU A C 1
ATOM 633 O O . LEU A 1 78 ? 3.202 15.337 -10.049 1.00 84.75 78 LEU A O 1
ATOM 637 N N . LEU A 1 79 ? 3.112 14.068 -8.190 1.00 85.25 79 LEU A N 1
ATOM 638 C CA . LEU A 1 79 ? 4.306 14.637 -7.567 1.00 85.25 79 LEU A CA 1
ATOM 639 C C . LEU A 1 79 ? 5.581 14.253 -8.323 1.00 85.25 79 LEU A C 1
ATOM 641 O O . LEU A 1 79 ? 6.446 15.106 -8.498 1.00 85.25 79 LEU A O 1
ATOM 645 N N . ASP A 1 80 ? 5.690 13.008 -8.791 1.00 81.25 80 ASP A N 1
ATOM 646 C CA . ASP A 1 80 ? 6.837 12.553 -9.581 1.00 81.25 80 ASP A CA 1
ATOM 647 C C . ASP A 1 80 ? 6.879 13.238 -10.951 1.00 81.25 80 ASP A C 1
ATOM 649 O O . ASP A 1 80 ? 7.900 13.810 -11.315 1.00 81.25 80 ASP A O 1
ATOM 653 N N . ALA A 1 81 ? 5.746 13.301 -11.659 1.00 80.75 81 ALA A N 1
ATOM 654 C CA . ALA A 1 81 ? 5.632 13.939 -12.973 1.00 80.75 81 ALA A CA 1
ATOM 655 C C . ALA A 1 81 ? 5.910 15.455 -12.958 1.00 80.75 81 ALA A C 1
ATOM 657 O O . ALA A 1 81 ? 6.222 16.043 -13.994 1.00 80.75 81 ALA A O 1
ATOM 658 N N . ALA A 1 82 ? 5.792 16.108 -11.796 1.00 82.19 82 ALA A N 1
ATOM 659 C CA . ALA A 1 82 ? 6.154 17.515 -11.630 1.00 82.19 82 ALA A CA 1
ATOM 660 C C . ALA A 1 82 ? 7.677 17.744 -11.575 1.00 82.19 82 ALA A C 1
ATOM 662 O O . ALA A 1 82 ? 8.127 18.873 -11.771 1.00 82.19 82 ALA A O 1
ATOM 663 N N . ILE A 1 83 ? 8.460 16.699 -11.288 1.00 81.38 83 ILE A N 1
ATOM 664 C CA . ILE A 1 83 ? 9.911 16.771 -11.068 1.00 81.38 83 ILE A CA 1
ATOM 665 C C . ILE A 1 83 ? 10.683 15.989 -12.137 1.00 81.38 83 ILE A C 1
ATOM 667 O O . ILE A 1 83 ? 11.742 16.432 -12.581 1.00 81.38 83 ILE A O 1
ATOM 671 N N . HIS A 1 84 ? 10.149 14.852 -12.576 1.00 76.88 84 HIS A N 1
ATOM 672 C CA . HIS A 1 84 ? 10.769 13.945 -13.530 1.00 76.88 84 HIS A CA 1
ATOM 673 C C . HIS A 1 84 ? 9.883 13.782 -14.778 1.00 76.88 84 HIS A C 1
ATOM 675 O O . HIS A 1 84 ? 8.654 13.760 -14.670 1.00 76.88 84 HIS A O 1
ATOM 681 N N . PRO A 1 85 ? 10.472 13.649 -15.982 1.00 72.81 85 PRO A N 1
ATOM 682 C CA . PRO A 1 85 ? 9.726 13.204 -17.156 1.00 72.81 85 PRO A CA 1
ATOM 683 C C . PRO A 1 85 ? 9.154 11.801 -16.915 1.00 72.81 85 PRO A C 1
ATOM 685 O O . PRO A 1 85 ? 9.664 11.071 -16.065 1.00 72.81 85 PRO A O 1
ATOM 688 N N . ALA A 1 86 ? 8.111 11.428 -17.668 1.00 65.88 86 ALA A N 1
ATOM 689 C CA . ALA A 1 86 ? 7.423 10.144 -17.521 1.00 65.88 86 ALA A CA 1
ATOM 690 C C . ALA A 1 86 ? 8.423 8.986 -17.333 1.00 65.88 86 ALA A C 1
ATOM 692 O O . ALA A 1 86 ? 9.234 8.693 -18.212 1.00 65.88 86 ALA A O 1
ATOM 693 N N . SER A 1 87 ? 8.379 8.394 -16.142 1.00 63.84 87 SER A N 1
ATOM 694 C CA . SER A 1 87 ? 9.372 7.471 -15.592 1.00 63.84 87 SER A CA 1
ATOM 695 C C . SER A 1 87 ? 8.752 6.085 -15.406 1.00 63.84 87 SER A C 1
ATOM 697 O O . SER A 1 87 ? 7.535 5.964 -15.273 1.00 63.84 87 SER A O 1
ATOM 699 N N . GLU A 1 88 ? 9.575 5.031 -15.344 1.00 64.06 88 GLU A N 1
ATOM 700 C CA . GLU A 1 88 ? 9.133 3.662 -15.020 1.00 64.06 88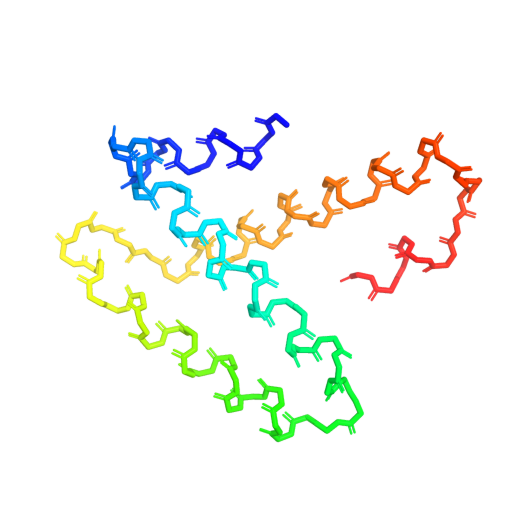 GLU A CA 1
ATOM 701 C C . GLU A 1 88 ? 8.377 3.576 -13.682 1.00 64.06 88 GLU A C 1
ATOM 703 O O . GLU A 1 88 ? 7.574 2.665 -13.489 1.00 64.06 88 GLU A O 1
ATOM 708 N N . ALA A 1 89 ? 8.554 4.559 -12.790 1.00 62.66 89 ALA A N 1
ATOM 709 C CA . ALA A 1 89 ? 7.800 4.676 -11.544 1.00 62.66 89 ALA A CA 1
ATOM 710 C C . ALA A 1 89 ? 6.275 4.718 -11.761 1.00 62.66 89 ALA A C 1
ATOM 712 O O . ALA A 1 89 ? 5.539 4.221 -10.915 1.00 62.66 89 ALA A O 1
ATOM 713 N N . LEU A 1 90 ? 5.796 5.236 -12.902 1.00 63.00 90 LEU A N 1
ATOM 714 C CA . LEU A 1 90 ? 4.375 5.209 -13.284 1.00 63.00 90 LEU A CA 1
ATOM 715 C C . LEU A 1 90 ? 3.810 3.789 -13.409 1.00 63.00 90 LEU A C 1
ATOM 717 O O . LEU A 1 90 ? 2.629 3.591 -13.150 1.00 63.00 90 LEU A O 1
ATOM 721 N N . PHE A 1 91 ? 4.634 2.828 -13.830 1.00 65.56 91 PHE A N 1
ATOM 722 C CA . PHE A 1 91 ? 4.234 1.434 -14.044 1.00 65.56 91 PHE A CA 1
ATOM 723 C C . PHE A 1 91 ? 4.573 0.525 -12.856 1.00 65.56 91 PHE A C 1
ATOM 725 O O . PHE A 1 91 ? 4.193 -0.643 -12.857 1.00 65.56 91 PHE A O 1
ATOM 732 N N . ALA A 1 92 ? 5.320 1.038 -11.875 1.00 70.06 92 ALA A N 1
ATOM 733 C CA . ALA A 1 92 ? 5.755 0.288 -10.700 1.00 70.06 92 ALA A CA 1
ATOM 734 C C . ALA A 1 92 ? 4.749 0.330 -9.534 1.00 70.06 92 ALA A C 1
ATOM 736 O O . ALA A 1 92 ? 4.821 -0.531 -8.655 1.00 70.06 92 ALA A O 1
ATOM 737 N N . TRP A 1 93 ? 3.864 1.333 -9.510 1.00 66.81 93 TRP A N 1
ATOM 738 C CA . TRP A 1 93 ? 2.744 1.440 -8.565 1.00 66.81 93 TRP A CA 1
ATOM 739 C C . TRP A 1 93 ? 1.558 0.581 -8.999 1.00 66.81 93 TRP A C 1
ATOM 741 O O . TRP A 1 93 ? 0.936 -0.020 -8.093 1.00 66.81 93 TRP A O 1
#

Organism: NCBI:txid387005

Secondary structure (DSSP, 8-state):
-HHHHHHHHH--SHHHHHHHHHHHHHHHHHHHTTTT-HHHHHHHHHHHHHHHHTTGGGT--THHHHHHHHHHHHHHHHHHHTTSSS-THHHH-

Solvent-accessible surface area (backbone atoms only — not comparable to full-atom values): 5490 Å² total; per-residue (Å²): 120,65,54,68,52,58,41,55,76,79,35,94,46,72,66,58,40,50,52,51,51,51,52,48,53,55,48,52,53,57,36,66,77,30,68,92,38,63,70,58,36,48,54,53,49,51,59,56,51,57,68,50,56,77,37,40,89,78,66,55,54,79,68,54,54,57,56,50,49,53,36,49,52,52,50,53,47,55,58,45,56,75,77,38,73,96,50,73,67,72,78,71,112

Foldseek 3Di:
DQLVVLLVVQDVDPVVSVVVVVLVVVLVVQLVVCVVPPVSNVVSVCVSVVVCVVCVVVVDDPVSVVVNVVVVLVVVQVVCVVPDPDDCSNVVD

Radius of gyration: 14.46 Å; Cα contacts (8 Å, |Δi|>4): 31; chains: 1; bounding box: 31×30×33 Å

Mean predicted aligned error: 7.37 Å

Sequence (93 aa):
MIFGNLLKQFFFLEQERTELANALRIYLKNVVNQLADGATVQRISEKFGARHVRYRTFGFRPDFFATTADAVTTECVLLDAAIHPASEALFAW

InterPro domains:
  IPR012292 Globin/Protoglobin [G3DSA:1.10.490.10] (4-93)

pLDDT: mean 81.34, std 13.1, range [51.91, 97.0]